Protein AF-A0A0L0TBL2-F1 (afdb_monomer_lite)

InterPro domains:
  IPR015943 WD40/YVTN repeat-like-containing domain superfamily [G3DSA:2.130.10.10] (1-50)

Structure (mmCIF, N/CA/C/O backbone):
data_AF-A0A0L0TBL2-F1
#
_entry.id   AF-A0A0L0TBL2-F1
#
loop_
_atom_site.group_PDB
_atom_site.id
_atom_site.type_symbol
_atom_site.label_atom_id
_atom_site.label_alt_id
_atom_site.label_comp_id
_atom_site.label_asym_id
_atom_site.label_enti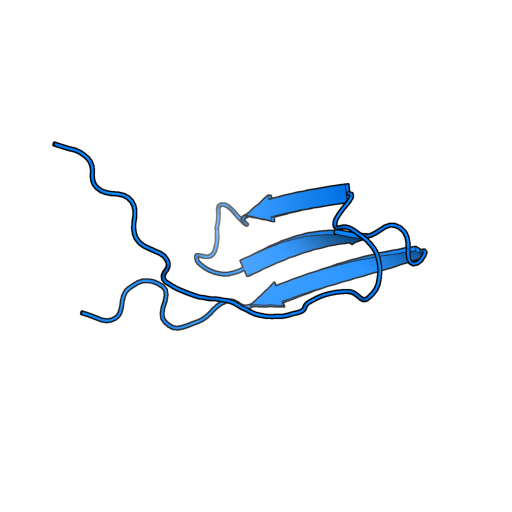ty_id
_atom_site.label_seq_id
_atom_site.pdbx_PDB_ins_code
_atom_site.Cartn_x
_atom_site.Cartn_y
_atom_site.Cartn_z
_atom_site.occupancy
_atom_site.B_iso_or_equiv
_atom_site.auth_seq_id
_atom_site.auth_comp_id
_atom_site.auth_asym_id
_atom_site.auth_atom_id
_atom_site.pdbx_PDB_model_num
ATOM 1 N N . MET A 1 1 ? -29.639 5.271 -2.875 1.00 75.06 1 MET A N 1
ATOM 2 C CA . MET A 1 1 ? -28.720 5.208 -4.033 1.00 75.06 1 MET A CA 1
ATOM 3 C C . MET A 1 1 ? -27.308 5.272 -3.483 1.00 75.06 1 MET A C 1
ATOM 5 O O . MET A 1 1 ? -27.087 6.079 -2.593 1.00 75.06 1 MET A O 1
ATOM 9 N N . GLY A 1 2 ? -26.401 4.394 -3.914 1.00 87.50 2 GLY A N 1
ATOM 10 C CA . GLY A 1 2 ? -24.995 4.482 -3.506 1.00 87.50 2 GLY A CA 1
ATOM 11 C C . GLY A 1 2 ? -24.309 5.624 -4.253 1.00 87.50 2 GLY A C 1
ATOM 12 O O . GLY A 1 2 ? -24.469 5.721 -5.468 1.00 87.50 2 GLY A O 1
ATOM 13 N N . GLN A 1 3 ? -23.595 6.487 -3.533 1.00 90.19 3 GLN A N 1
ATOM 14 C CA . GLN A 1 3 ? -22.793 7.571 -4.098 1.00 90.19 3 GLN A CA 1
ATOM 15 C C . GLN A 1 3 ? -21.314 7.266 -3.857 1.00 90.19 3 GLN A C 1
ATOM 17 O O . GLN A 1 3 ? -20.953 6.723 -2.815 1.00 90.19 3 GLN A O 1
ATOM 22 N N . VAL A 1 4 ? -20.475 7.594 -4.836 1.00 91.44 4 VAL A N 1
ATOM 23 C CA . VAL A 1 4 ? -19.017 7.514 -4.725 1.00 91.44 4 VAL A CA 1
ATOM 24 C C . VAL A 1 4 ? -18.481 8.936 -4.706 1.00 91.44 4 VAL A C 1
ATOM 26 O O . VAL A 1 4 ? -18.836 9.742 -5.565 1.00 91.44 4 VAL A O 1
ATOM 29 N N . GLU A 1 5 ? -17.625 9.228 -3.735 1.00 91.50 5 GLU A N 1
ATOM 30 C CA . GLU A 1 5 ? -16.925 10.501 -3.610 1.00 91.50 5 GLU A CA 1
ATOM 31 C C . GLU A 1 5 ? -15.427 10.271 -3.399 1.00 91.50 5 GLU A C 1
ATOM 33 O O . GLU A 1 5 ? -14.999 9.263 -2.833 1.00 91.50 5 GLU A O 1
ATOM 38 N N . LEU A 1 6 ? -14.614 11.204 -3.888 1.00 91.75 6 LEU A N 1
ATOM 39 C CA . LEU A 1 6 ? -13.171 11.163 -3.699 1.00 91.75 6 LEU A CA 1
ATOM 40 C C . LEU A 1 6 ? -12.824 11.745 -2.325 1.00 91.75 6 LEU A C 1
ATOM 42 O O . LEU A 1 6 ? -12.884 12.956 -2.141 1.00 91.75 6 LEU A O 1
ATOM 46 N N . LEU A 1 7 ? -12.417 10.890 -1.385 1.00 90.88 7 LEU A N 1
ATOM 47 C CA . LEU A 1 7 ? -12.032 11.320 -0.034 1.00 90.88 7 LEU A CA 1
ATOM 48 C C . LEU A 1 7 ? -10.579 11.801 0.059 1.00 90.88 7 LEU A C 1
ATOM 50 O O . LEU A 1 7 ? -10.268 12.700 0.833 1.00 90.88 7 LEU A O 1
ATOM 54 N N . ASN A 1 8 ? -9.670 11.185 -0.701 1.00 90.94 8 ASN A N 1
ATOM 55 C CA . ASN A 1 8 ? -8.238 11.471 -0.641 1.00 90.94 8 ASN A CA 1
ATOM 56 C C . ASN A 1 8 ? -7.589 11.318 -2.020 1.00 90.94 8 ASN A C 1
ATOM 58 O O . ASN A 1 8 ? -7.953 10.427 -2.786 1.00 90.94 8 ASN A O 1
ATOM 62 N N . ASN A 1 9 ? -6.583 12.148 -2.297 1.00 93.75 9 ASN A N 1
ATOM 63 C CA . ASN A 1 9 ? -5.726 12.042 -3.475 1.00 93.75 9 ASN A CA 1
ATOM 64 C C . ASN A 1 9 ? -4.271 12.329 -3.083 1.00 93.75 9 ASN A C 1
ATOM 66 O O . ASN A 1 9 ? -3.996 13.355 -2.460 1.00 93.75 9 ASN A O 1
ATOM 70 N N . ALA A 1 10 ? -3.351 11.434 -3.437 1.00 93.94 10 ALA A N 1
ATOM 71 C CA . ALA A 1 10 ? -1.927 11.582 -3.156 1.00 93.94 10 ALA A CA 1
ATOM 72 C C . ALA A 1 10 ? -1.078 10.775 -4.147 1.00 93.94 10 ALA A C 1
ATOM 74 O O . ALA A 1 10 ? -1.458 9.675 -4.549 1.00 93.94 10 ALA A O 1
ATOM 75 N N . THR A 1 11 ? 0.106 11.292 -4.479 1.00 95.75 11 THR A N 1
ATOM 76 C CA . THR A 1 11 ? 1.137 10.537 -5.202 1.00 95.75 11 THR A CA 1
ATOM 77 C C . THR A 1 11 ? 1.886 9.646 -4.216 1.00 95.75 11 THR A C 1
ATOM 79 O O . THR A 1 11 ? 2.517 10.146 -3.288 1.00 95.75 11 THR A O 1
ATOM 82 N N . VAL A 1 12 ? 1.808 8.328 -4.406 1.00 95.06 12 VAL A N 1
ATOM 83 C CA . VAL A 1 12 ? 2.405 7.325 -3.498 1.00 95.06 12 VAL A CA 1
ATOM 84 C C . VAL A 1 12 ? 3.596 6.572 -4.101 1.00 95.06 12 VAL A C 1
ATOM 86 O O . VAL A 1 12 ? 4.310 5.879 -3.376 1.00 95.06 12 VAL A O 1
ATOM 89 N N . ALA A 1 13 ? 3.804 6.696 -5.413 1.00 96.12 13 ALA A N 1
ATOM 90 C CA . ALA A 1 13 ? 4.895 6.090 -6.167 1.00 96.12 13 ALA A CA 1
ATOM 91 C C . ALA A 1 13 ? 5.113 6.858 -7.483 1.00 96.12 13 ALA A C 1
ATOM 93 O O . ALA A 1 13 ? 4.164 7.429 -8.024 1.00 96.12 13 ALA A O 1
ATOM 94 N N . ASP A 1 14 ? 6.342 6.833 -8.003 1.00 95.88 14 ASP A N 1
ATOM 95 C CA . ASP A 1 14 ? 6.689 7.413 -9.314 1.00 95.88 14 ASP A CA 1
ATOM 96 C C . ASP A 1 14 ? 6.348 6.470 -10.478 1.00 95.88 14 ASP A C 1
ATOM 98 O O . ASP A 1 14 ? 6.240 6.890 -11.629 1.00 95.88 14 ASP A O 1
ATOM 102 N N . GLN A 1 15 ? 6.187 5.178 -10.179 1.00 97.50 15 GLN A N 1
ATOM 103 C CA . GLN A 1 15 ? 5.749 4.146 -11.114 1.00 97.50 15 GLN A CA 1
ATOM 104 C C . GLN A 1 15 ? 4.330 3.677 -10.765 1.00 97.50 15 GLN A C 1
ATOM 106 O O . GLN A 1 15 ? 3.900 3.824 -9.618 1.00 97.50 15 GLN A O 1
ATOM 111 N N . PRO A 1 16 ? 3.590 3.080 -11.716 1.00 97.19 16 PRO A N 1
ATOM 112 C CA . PRO A 1 16 ? 2.233 2.613 -11.460 1.00 97.19 16 PRO A CA 1
ATOM 113 C C . PRO A 1 16 ? 2.154 1.614 -10.299 1.00 97.19 16 PRO A C 1
ATOM 115 O O . PRO A 1 16 ? 2.999 0.722 -10.167 1.00 97.19 16 PRO A O 1
ATOM 118 N N . VAL A 1 17 ? 1.099 1.746 -9.491 1.00 97.12 17 VAL A N 1
ATOM 119 C CA . VAL A 1 17 ? 0.755 0.788 -8.432 1.00 97.12 17 VAL A CA 1
ATOM 120 C C . VAL A 1 17 ? 0.296 -0.519 -9.082 1.00 97.12 17 VAL A C 1
ATOM 122 O O . VAL A 1 17 ? -0.613 -0.516 -9.9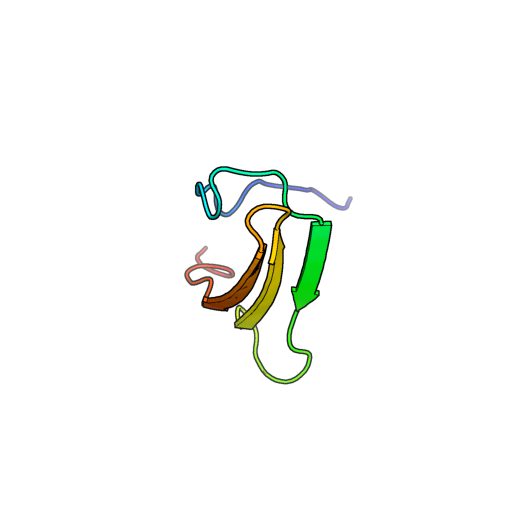10 1.00 97.12 17 VAL A O 1
ATOM 125 N N . ALA A 1 18 ? 0.937 -1.628 -8.718 1.00 97.62 18 ALA A N 1
ATOM 126 C CA . ALA A 1 18 ? 0.711 -2.948 -9.307 1.00 97.62 18 ALA A CA 1
ATOM 127 C C . ALA A 1 18 ?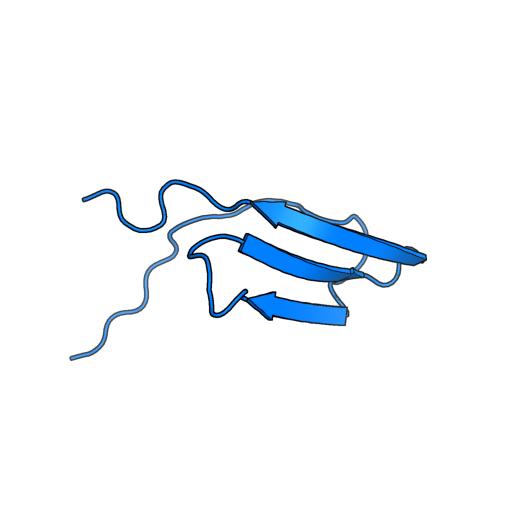 -0.249 -3.817 -8.478 1.00 97.62 18 ALA A C 1
ATOM 129 O O . ALA A 1 18 ? -0.949 -4.669 -9.022 1.00 97.62 18 ALA A O 1
ATOM 130 N N . SER A 1 19 ? -0.300 -3.604 -7.163 1.00 97.88 19 SER A N 1
ATOM 131 C CA . SER A 1 19 ? -1.235 -4.271 -6.255 1.00 97.88 19 SER A CA 1
ATOM 132 C C . SER A 1 19 ? -1.519 -3.397 -5.040 1.00 97.88 19 SER A C 1
ATOM 134 O O . SER A 1 19 ? -0.676 -2.590 -4.653 1.00 97.88 19 SER A O 1
ATOM 136 N N . PHE A 1 20 ? -2.698 -3.561 -4.444 1.00 97.56 20 PHE A N 1
ATOM 137 C CA . PHE A 1 20 ? -3.142 -2.819 -3.269 1.00 97.56 20 PHE A CA 1
ATOM 138 C C . PHE A 1 20 ? -4.095 -3.690 -2.448 1.00 97.56 20 PHE A C 1
ATOM 140 O O . PHE A 1 20 ? -4.995 -4.300 -3.025 1.00 97.56 20 PHE A O 1
ATOM 147 N N . ASP A 1 21 ? -3.926 -3.712 -1.127 1.00 98.00 21 ASP A N 1
ATOM 148 C CA . ASP A 1 21 ? -4.842 -4.389 -0.210 1.00 98.00 21 ASP A CA 1
ATOM 149 C C . ASP A 1 21 ? -5.039 -3.597 1.091 1.00 98.00 21 ASP A C 1
ATOM 151 O O . ASP A 1 21 ? -4.092 -3.022 1.641 1.00 98.00 21 ASP A O 1
ATOM 155 N N . TRP A 1 22 ? -6.281 -3.561 1.576 1.00 97.00 22 TRP A N 1
ATOM 156 C CA . TRP A 1 22 ? -6.636 -2.931 2.848 1.00 97.00 22 TRP A CA 1
ATOM 157 C C . TRP A 1 22 ? -6.524 -3.945 3.980 1.00 97.00 22 TRP A C 1
ATOM 159 O O . TRP A 1 22 ? -6.983 -5.077 3.872 1.00 97.00 22 TRP A O 1
ATOM 169 N N . SER A 1 23 ? -5.995 -3.503 5.114 1.00 97.25 23 SER A N 1
ATOM 170 C CA . SER A 1 23 ? -5.964 -4.320 6.318 1.00 97.25 23 SER A CA 1
ATOM 171 C C . SER A 1 23 ? -7.389 -4.528 6.855 1.00 97.25 23 SER A C 1
ATOM 173 O O . SER A 1 23 ? -8.095 -3.540 7.089 1.00 97.25 23 SER A O 1
ATOM 175 N N . PRO A 1 24 ? -7.837 -5.776 7.086 1.00 95.94 24 PRO A N 1
ATOM 176 C CA . PRO A 1 24 ? -9.196 -6.056 7.560 1.00 95.94 24 PRO A CA 1
ATOM 177 C C . PRO A 1 24 ? -9.396 -5.720 9.045 1.00 95.94 24 PRO A C 1
ATOM 179 O O . PRO A 1 24 ? -10.519 -5.537 9.506 1.00 95.94 24 PRO A O 1
ATOM 182 N N . ASP A 1 25 ? -8.306 -5.656 9.803 1.00 96.50 25 ASP A N 1
ATOM 183 C CA . ASP A 1 25 ? -8.255 -5.382 11.238 1.00 96.50 25 ASP A CA 1
ATOM 184 C C . ASP A 1 25 ? -8.177 -3.882 11.565 1.00 96.50 25 ASP A C 1
ATOM 186 O O . ASP A 1 25 ? -8.579 -3.467 12.655 1.00 96.50 25 ASP A O 1
ATOM 190 N N . LYS A 1 26 ? -7.672 -3.052 10.640 1.00 93.94 26 LYS A N 1
ATOM 191 C CA . LYS A 1 26 ? -7.437 -1.626 10.883 1.00 93.94 26 LYS A CA 1
ATOM 192 C C . LYS A 1 26 ? -7.789 -0.749 9.686 1.00 93.94 26 LYS A C 1
ATOM 194 O O . LYS A 1 26 ? -7.057 -0.678 8.699 1.00 93.94 26 LYS A O 1
ATOM 199 N N . GLN A 1 27 ? -8.865 0.025 9.838 1.00 93.69 27 GLN A N 1
ATOM 200 C CA . GLN A 1 27 ? -9.282 1.017 8.848 1.00 93.69 27 GLN A CA 1
ATOM 201 C C . GLN A 1 27 ? -8.148 2.004 8.542 1.00 93.69 27 GLN A C 1
ATOM 203 O O . GLN A 1 27 ? -7.521 2.564 9.443 1.00 93.69 27 GLN A O 1
ATOM 208 N N . GLY A 1 28 ? -7.913 2.227 7.251 1.00 94.44 28 GLY A N 1
ATOM 209 C CA . GLY A 1 28 ? -6.888 3.143 6.766 1.00 94.44 28 GLY A CA 1
ATOM 210 C C . GLY A 1 28 ? -5.478 2.567 6.728 1.00 94.44 28 GLY A C 1
ATOM 211 O O . GLY A 1 28 ? -4.599 3.234 6.200 1.00 94.44 28 GLY A O 1
ATOM 212 N N . LEU A 1 29 ? -5.240 1.346 7.209 1.00 97.00 29 LEU A N 1
ATOM 213 C CA . LEU A 1 29 ? -3.967 0.661 6.997 1.00 97.00 29 LEU A CA 1
ATOM 214 C C . LEU A 1 29 ? -4.021 -0.145 5.697 1.00 97.00 29 LEU A C 1
ATOM 216 O O . LEU A 1 29 ? -4.952 -0.919 5.501 1.00 97.00 29 LEU A O 1
ATOM 220 N N . CYS A 1 30 ? -3.024 -0.004 4.830 1.00 97.44 30 CYS A N 1
ATOM 221 C CA . CYS A 1 30 ? -2.919 -0.791 3.602 1.00 97.44 30 CYS A CA 1
ATOM 222 C C . CYS A 1 30 ? -1.484 -1.211 3.299 1.00 97.44 30 CYS A C 1
ATOM 224 O O . CYS A 1 30 ? -0.526 -0.590 3.764 1.00 97.44 30 CYS A O 1
ATOM 226 N N . ALA A 1 31 ? -1.347 -2.238 2.467 1.00 98.06 31 ALA A N 1
ATOM 227 C CA . ALA A 1 31 ? -0.091 -2.622 1.841 1.00 98.06 31 ALA A CA 1
ATOM 228 C C . ALA A 1 31 ? -0.243 -2.571 0.318 1.00 98.06 31 ALA A C 1
ATOM 230 O O . ALA A 1 31 ? -1.295 -2.907 -0.225 1.00 98.06 31 ALA A O 1
ATOM 231 N N . PHE A 1 32 ? 0.797 -2.126 -0.382 1.00 98.06 32 PHE A N 1
ATOM 232 C CA . PHE A 1 32 ? 0.770 -2.012 -1.838 1.00 98.06 32 PHE A CA 1
ATOM 233 C C . PHE A 1 32 ? 2.168 -2.102 -2.445 1.00 98.06 32 PHE A C 1
ATOM 235 O O . PHE A 1 32 ? 3.183 -1.905 -1.771 1.00 98.06 32 PHE A O 1
ATOM 242 N N . THR A 1 33 ? 2.214 -2.407 -3.739 1.00 98.25 33 THR A N 1
ATOM 243 C CA . THR A 1 33 ? 3.456 -2.482 -4.519 1.00 98.25 33 THR A CA 1
ATOM 244 C C . THR A 1 33 ? 3.374 -1.596 -5.752 1.00 98.25 33 THR A C 1
ATOM 246 O O . THR A 1 33 ? 2.284 -1.309 -6.249 1.00 98.25 33 THR A O 1
ATOM 249 N N . ALA A 1 34 ? 4.527 -1.168 -6.258 1.00 98.06 34 ALA A N 1
ATOM 250 C CA . ALA A 1 34 ? 4.638 -0.468 -7.532 1.00 98.06 34 ALA A CA 1
ATOM 251 C C . ALA A 1 34 ? 5.803 -1.034 -8.353 1.00 98.06 34 ALA A C 1
ATOM 253 O O . ALA A 1 34 ? 6.691 -1.707 -7.823 1.00 98.06 34 ALA A O 1
ATOM 254 N N . PHE A 1 35 ? 5.832 -0.738 -9.653 1.00 97.19 35 PHE A N 1
ATOM 255 C CA . PHE A 1 35 ? 6.905 -1.188 -10.556 1.00 97.19 35 PHE A CA 1
ATOM 256 C C . PHE A 1 35 ? 8.251 -0.464 -10.355 1.00 97.19 35 PHE A C 1
ATOM 258 O O . PHE A 1 35 ? 9.143 -0.554 -11.193 1.00 97.19 35 PHE A O 1
ATOM 265 N N . ASP A 1 36 ? 8.423 0.221 -9.226 1.00 96.69 36 ASP A N 1
ATOM 266 C CA . ASP A 1 36 ? 9.675 0.837 -8.779 1.00 96.69 36 A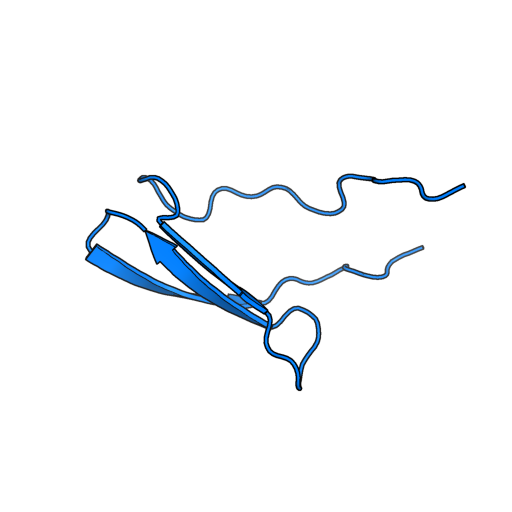SP A CA 1
ATOM 267 C C . ASP A 1 36 ? 10.491 -0.073 -7.843 1.00 96.69 36 ASP A C 1
ATOM 269 O O . ASP A 1 36 ? 11.413 0.390 -7.179 1.00 96.69 36 ASP A O 1
ATOM 273 N N . GLN A 1 37 ? 10.170 -1.372 -7.817 1.00 95.56 37 GLN A N 1
ATOM 274 C CA . GLN A 1 37 ? 10.845 -2.396 -7.008 1.00 95.56 37 GLN A CA 1
ATOM 275 C C . GLN A 1 37 ? 10.697 -2.183 -5.495 1.00 95.56 37 GLN A C 1
ATOM 277 O O . GLN A 1 37 ? 11.566 -2.581 -4.719 1.00 95.56 37 GLN A O 1
ATOM 282 N N . THR A 1 38 ? 9.583 -1.592 -5.054 1.00 96.50 38 THR A N 1
ATOM 283 C CA . THR A 1 38 ? 9.324 -1.385 -3.625 1.00 96.50 38 THR A CA 1
ATOM 284 C C . THR A 1 38 ? 7.962 -1.913 -3.168 1.00 96.50 38 THR A C 1
ATOM 286 O O . THR A 1 38 ? 6.968 -1.920 -3.902 1.00 96.50 38 THR A O 1
ATOM 289 N N . VAL A 1 39 ? 7.933 -2.345 -1.905 1.00 96.75 39 VAL A N 1
ATOM 290 C CA . VAL A 1 39 ? 6.720 -2.674 -1.147 1.00 96.75 39 VAL A CA 1
ATOM 291 C C . VAL A 1 39 ? 6.516 -1.581 -0.107 1.00 96.75 39 VAL A C 1
ATOM 293 O O . VAL A 1 39 ? 7.466 -1.182 0.568 1.00 96.75 39 VAL A O 1
ATOM 296 N N . ARG A 1 40 ? 5.286 -1.090 0.027 1.00 97.62 40 ARG A N 1
ATOM 297 C CA . ARG A 1 40 ? 4.941 0.018 0.919 1.00 97.62 40 ARG A CA 1
ATOM 298 C C . ARG A 1 40 ? 3.796 -0.369 1.841 1.00 97.62 40 ARG A C 1
ATOM 300 O O . ARG A 1 40 ? 2.902 -1.119 1.456 1.00 97.62 40 ARG A O 1
ATOM 307 N N . VAL A 1 41 ? 3.819 0.198 3.044 1.00 97.56 41 VAL A N 1
ATOM 308 C CA . VAL A 1 41 ? 2.701 0.186 3.992 1.00 97.56 41 VAL A CA 1
ATOM 309 C C . VAL A 1 41 ? 2.215 1.622 4.144 1.00 97.56 41 VAL A C 1
ATOM 311 O O . VAL A 1 41 ? 3.005 2.514 4.450 1.00 97.56 41 VAL A O 1
ATOM 314 N N . GLY A 1 42 ? 0.931 1.852 3.886 1.00 96.12 42 GLY A N 1
ATOM 315 C CA . GLY A 1 42 ? 0.300 3.166 3.938 1.00 96.12 42 GLY A CA 1
ATOM 316 C C . GLY A 1 42 ? -0.633 3.305 5.135 1.00 96.12 42 GLY A C 1
ATOM 317 O O . GLY A 1 42 ? -1.327 2.360 5.503 1.00 96.12 42 GLY A O 1
ATOM 318 N N . ILE A 1 43 ? -0.674 4.506 5.718 1.00 96.19 43 ILE A N 1
ATOM 319 C CA . ILE A 1 43 ? -1.700 4.903 6.688 1.00 96.19 43 ILE A CA 1
ATOM 320 C C . ILE A 1 43 ? -2.484 6.063 6.084 1.00 96.19 43 ILE A C 1
ATOM 322 O O . ILE A 1 43 ? -1.978 7.178 5.958 1.00 96.19 43 ILE A O 1
ATOM 326 N N . VAL A 1 44 ? -3.732 5.799 5.725 1.00 94.56 44 VAL A N 1
ATOM 327 C CA . VAL A 1 44 ? -4.675 6.786 5.215 1.00 94.56 44 VAL A CA 1
ATOM 328 C C . VAL A 1 44 ? -5.535 7.280 6.366 1.00 94.56 44 VAL A C 1
ATOM 330 O O . VAL A 1 44 ? -6.176 6.509 7.078 1.00 94.56 44 VAL A O 1
ATOM 333 N N . THR A 1 45 ? -5.531 8.593 6.561 1.00 91.75 45 THR A N 1
ATOM 334 C CA . THR A 1 45 ? -6.300 9.263 7.614 1.00 91.75 45 THR A CA 1
ATOM 335 C C . THR A 1 45 ? -7.492 10.006 7.008 1.00 91.75 45 THR A C 1
ATOM 337 O O . THR A 1 45 ? -7.637 10.076 5.789 1.00 91.75 45 THR A O 1
ATOM 340 N N . ARG A 1 46 ? -8.376 10.538 7.862 1.00 89.00 46 ARG A N 1
ATOM 341 C CA . ARG A 1 46 ? -9.578 11.294 7.454 1.00 89.00 46 ARG A CA 1
ATOM 342 C C . ARG A 1 46 ? -10.559 10.531 6.548 1.00 89.00 46 ARG A C 1
ATOM 344 O O . ARG A 1 46 ? -11.288 11.136 5.781 1.00 89.00 46 ARG A O 1
ATOM 351 N N . LEU A 1 47 ? -10.633 9.207 6.681 1.00 86.31 47 LEU A N 1
ATOM 352 C CA 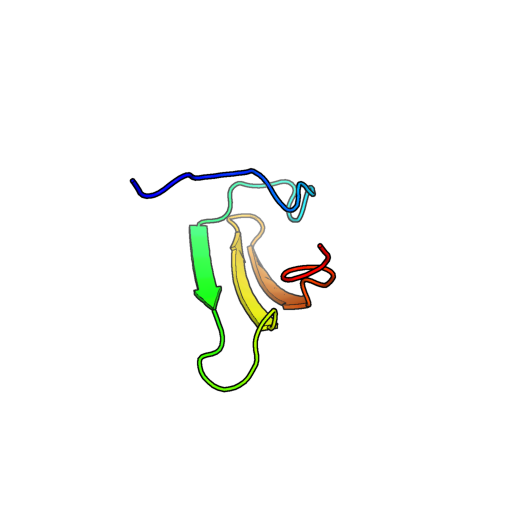. LEU A 1 47 ? -11.561 8.363 5.911 1.00 86.31 47 LEU A CA 1
ATOM 353 C C . LEU A 1 47 ? -13.039 8.493 6.322 1.00 86.31 47 LEU A C 1
ATOM 355 O O . LEU A 1 47 ? -13.887 7.873 5.696 1.00 86.31 47 LEU A O 1
ATOM 359 N N . ASN A 1 48 ? -13.336 9.233 7.395 1.00 78.62 48 ASN A N 1
ATOM 360 C CA . ASN A 1 48 ? -14.671 9.316 7.995 1.00 78.62 48 ASN A CA 1
ATOM 361 C C . ASN A 1 48 ? -14.953 10.709 8.600 1.00 78.62 48 ASN A C 1
ATOM 363 O O . ASN A 1 48 ? -15.651 10.822 9.608 1.00 78.62 48 ASN A O 1
ATOM 367 N N . GLN A 1 49 ? -14.318 11.763 8.073 1.00 61.28 49 GLN A N 1
ATOM 368 C CA . GLN A 1 49 ? -14.588 13.130 8.525 1.00 61.28 49 GLN A CA 1
ATOM 369 C C . GLN A 1 49 ? -15.802 13.672 7.765 1.00 61.28 49 GLN A C 1
ATOM 371 O O . GLN A 1 49 ? -15.717 13.872 6.557 1.00 61.28 49 GLN A O 1
ATOM 376 N N . TYR A 1 50 ? -16.911 13.828 8.495 1.00 52.75 50 TYR A N 1
ATOM 377 C CA . TYR A 1 50 ? -18.103 14.582 8.094 1.00 52.75 50 TYR A CA 1
ATOM 378 C C . TYR A 1 50 ? -17.813 16.084 8.038 1.00 52.75 50 TYR A C 1
ATOM 380 O O . TYR A 1 50 ? -16.988 16.546 8.864 1.00 52.75 50 TYR A O 1
#

Foldseek 3Di:
DDDDDDQDDDDPD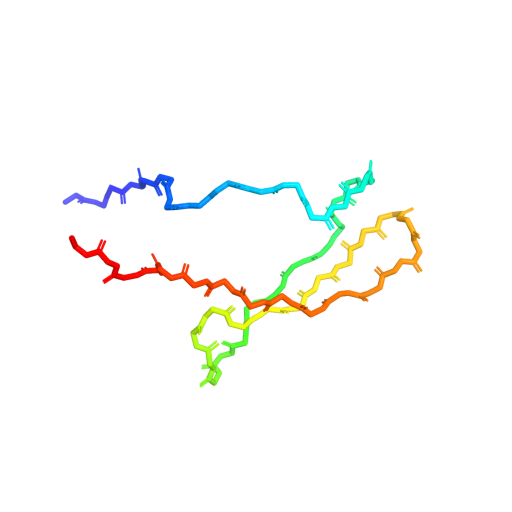PADWPDKDDDPVDPQWIWTDGPPPDIDIGGDPPPPPD

Sequence (50 aa):
MGQVELLNNATVADQPVASFDWSPDKQGLCAFTAFDQTVRVGIVTRLNQY

Radius of gyration: 12.59 Å; chains: 1; bounding box: 40×21×23 Å

Secondary structure (DSSP, 8-state):
-------------SS-EEEEEE-SSSTTEEEEEETTTEEEEEE---TT--

Organism: Allomyces macrogynus (strain ATCC 38327) (NCBI:txid578462)

pLDDT: mean 92.85, std 8.69, range [52.75, 98.25]